Protein AF-A0A0Q0D689-F1 (afdb_monomer_lite)

Organism: NCBI:txid251720

Structure (mmCIF, N/CA/C/O backbone):
data_AF-A0A0Q0D689-F1
#
_entry.id   AF-A0A0Q0D689-F1
#
loop_
_atom_site.group_PDB
_atom_site.id
_atom_site.type_symbol
_atom_site.label_atom_id
_atom_site.label_alt_id
_atom_site.label_comp_id
_atom_site.label_asym_id
_atom_site.label_entity_id
_atom_site.label_seq_id
_atom_site.pdbx_PDB_ins_code
_atom_site.Cartn_x
_atom_site.Cartn_y
_atom_site.Cartn_z
_atom_site.occupancy
_atom_site.B_iso_or_equiv
_atom_site.auth_seq_id
_atom_site.auth_comp_id
_atom_site.auth_asym_id
_atom_site.auth_atom_id
_atom_site.pdbx_PDB_model_num
ATOM 1 N N . MET A 1 1 ? 19.844 11.956 37.645 1.00 58.16 1 MET A N 1
ATOM 2 C CA . MET A 1 1 ? 19.953 11.492 36.241 1.00 58.16 1 MET A CA 1
ATOM 3 C C . MET A 1 1 ? 18.663 11.794 35.455 1.00 58.16 1 MET A C 1
ATOM 5 O O . MET A 1 1 ? 18.010 10.868 34.993 1.00 58.16 1 MET A O 1
ATOM 9 N N . PRO A 1 2 ? 18.268 13.071 35.288 1.00 68.38 2 PRO A N 1
ATOM 10 C CA . PRO A 1 2 ? 17.021 13.435 34.593 1.00 68.38 2 PRO A CA 1
ATOM 11 C C . PRO A 1 2 ? 17.072 13.168 33.076 1.00 68.38 2 PRO A C 1
ATOM 13 O O . PRO A 1 2 ? 16.054 12.874 32.460 1.00 68.38 2 PRO A O 1
ATOM 16 N N . ASN A 1 3 ? 18.271 13.179 32.483 1.00 75.19 3 ASN A N 1
ATOM 17 C CA . ASN A 1 3 ? 18.455 13.055 31.036 1.00 75.19 3 ASN A CA 1
ATOM 18 C C . ASN A 1 3 ? 18.090 11.663 30.479 1.00 75.19 3 ASN A C 1
ATOM 20 O O . ASN A 1 3 ? 17.550 11.562 29.387 1.00 75.19 3 ASN A O 1
ATOM 24 N N . ARG A 1 4 ? 18.325 10.575 31.235 1.00 82.12 4 ARG A N 1
ATOM 25 C CA . ARG A 1 4 ? 17.947 9.212 30.795 1.00 82.12 4 ARG A CA 1
ATOM 26 C C . ARG A 1 4 ? 16.432 9.021 30.757 1.00 82.12 4 ARG A C 1
ATOM 28 O O . ARG A 1 4 ? 15.937 8.354 29.859 1.00 82.12 4 ARG A O 1
ATOM 35 N N . LEU A 1 5 ? 15.713 9.619 31.709 1.00 86.19 5 LEU A N 1
ATOM 36 C CA . LEU A 1 5 ? 14.253 9.559 31.750 1.00 86.19 5 LEU A CA 1
ATOM 37 C C . LEU A 1 5 ? 13.647 10.330 30.571 1.00 86.19 5 LEU A C 1
ATOM 39 O O . LEU A 1 5 ? 12.760 9.816 29.900 1.00 86.19 5 LEU A O 1
ATOM 43 N N . LEU A 1 6 ? 14.186 11.518 30.278 1.00 87.19 6 LEU A N 1
ATOM 44 C CA . LEU A 1 6 ? 13.761 12.328 29.138 1.00 87.19 6 LEU A CA 1
ATOM 45 C C . LEU A 1 6 ? 13.958 11.582 27.806 1.00 87.19 6 LEU A C 1
ATOM 47 O O . LEU A 1 6 ? 13.042 11.533 26.994 1.00 87.19 6 LEU A O 1
ATOM 51 N N . ILE A 1 7 ? 15.116 10.941 27.610 1.00 91.06 7 ILE A N 1
ATOM 52 C CA . ILE A 1 7 ? 15.416 10.160 26.396 1.00 91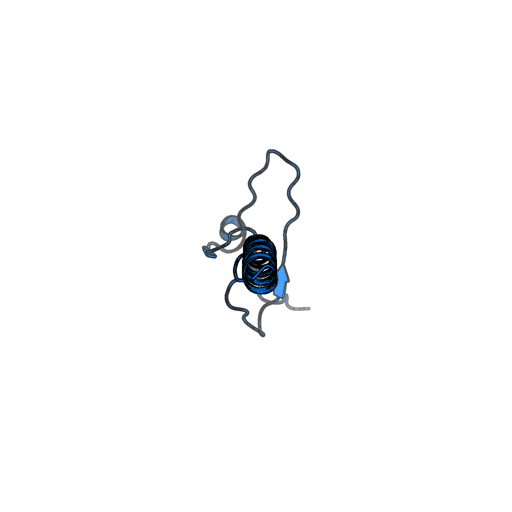.06 7 ILE A CA 1
ATOM 53 C C . ILE A 1 7 ? 14.427 8.998 26.214 1.00 91.06 7 ILE A C 1
ATOM 55 O O . ILE A 1 7 ? 13.958 8.769 25.101 1.00 91.06 7 ILE A O 1
ATOM 59 N N . LEU A 1 8 ? 14.085 8.281 27.290 1.00 91.38 8 LEU A N 1
ATOM 60 C CA . LEU A 1 8 ? 13.143 7.157 27.233 1.00 91.38 8 LEU A CA 1
ATOM 61 C C . LEU A 1 8 ? 11.723 7.606 26.870 1.00 91.38 8 LEU A C 1
ATOM 63 O O . LEU A 1 8 ? 11.070 6.953 26.060 1.00 91.38 8 LEU A O 1
ATOM 67 N N . ILE A 1 9 ? 11.262 8.725 27.433 1.00 91.06 9 ILE A N 1
ATOM 68 C CA . ILE A 1 9 ? 9.937 9.282 27.130 1.00 91.06 9 ILE A CA 1
ATOM 69 C C . ILE A 1 9 ? 9.866 9.700 25.658 1.00 91.06 9 ILE A C 1
ATOM 71 O O . ILE A 1 9 ? 8.916 9.334 24.972 1.00 91.06 9 ILE A O 1
ATOM 75 N N . THR A 1 10 ? 10.891 10.394 25.157 1.00 88.81 10 THR A N 1
ATOM 76 C CA . THR A 1 10 ? 10.969 10.802 23.747 1.00 88.81 10 THR A CA 1
ATOM 77 C C . THR A 1 10 ? 11.025 9.597 22.806 1.00 88.81 10 THR A C 1
ATOM 79 O O . THR A 1 10 ? 10.346 9.572 21.787 1.00 88.81 10 THR A O 1
ATOM 82 N N . ALA A 1 11 ? 11.788 8.555 23.142 1.00 87.50 11 ALA A N 1
ATOM 83 C CA . ALA A 1 11 ? 11.837 7.346 22.322 1.00 87.50 11 ALA A CA 1
ATOM 84 C C . ALA A 1 11 ? 10.469 6.641 22.247 1.00 87.50 11 ALA A C 1
ATOM 86 O O . ALA A 1 11 ? 10.064 6.190 21.175 1.00 87.50 11 ALA A O 1
ATOM 87 N N . LEU A 1 12 ? 9.739 6.582 23.366 1.00 86.94 12 LEU A N 1
ATOM 88 C CA . LEU A 1 12 ? 8.430 5.936 23.422 1.00 86.94 12 LEU A CA 1
ATOM 89 C C . LEU A 1 12 ? 7.368 6.717 22.635 1.00 86.94 12 LEU A C 1
ATOM 91 O O . LEU A 1 12 ? 6.567 6.104 21.934 1.00 86.94 12 LEU A O 1
ATOM 95 N N . THR A 1 13 ? 7.378 8.052 22.704 1.00 86.19 13 THR A N 1
ATOM 96 C CA . THR A 1 13 ? 6.451 8.883 21.921 1.00 86.19 13 THR A CA 1
ATOM 97 C C . THR A 1 13 ? 6.731 8.813 20.424 1.00 86.19 13 THR A C 1
ATOM 99 O O . THR A 1 13 ? 5.790 8.826 19.643 1.00 86.19 13 THR A O 1
ATOM 102 N N . LEU A 1 14 ? 7.989 8.687 19.993 1.00 82.81 14 LEU A N 1
ATOM 103 C CA . LEU A 1 14 ? 8.305 8.501 18.571 1.00 82.81 14 LEU A CA 1
ATOM 104 C C . LEU A 1 14 ? 7.877 7.117 18.057 1.00 82.81 14 LEU A C 1
ATOM 106 O O . LEU A 1 14 ? 7.425 7.000 16.918 1.00 82.81 14 LEU A O 1
ATOM 110 N N . ALA A 1 15 ? 7.977 6.076 18.886 1.00 81.75 15 ALA A N 1
ATOM 111 C CA . ALA A 1 15 ? 7.577 4.722 18.504 1.00 81.75 15 ALA A CA 1
ATOM 112 C C . ALA A 1 15 ? 6.067 4.599 18.233 1.00 81.75 15 ALA A C 1
ATOM 114 O O . ALA A 1 15 ? 5.664 3.818 17.372 1.00 81.75 15 ALA A O 1
ATOM 115 N N . THR A 1 16 ? 5.221 5.387 18.909 1.00 79.00 16 THR A N 1
ATOM 116 C CA . THR A 1 16 ? 3.767 5.354 18.674 1.00 79.00 16 THR A CA 1
ATOM 117 C C . THR A 1 16 ? 3.353 5.995 17.347 1.00 79.00 16 THR A C 1
ATOM 119 O O . THR A 1 16 ? 2.287 5.664 16.832 1.00 79.00 16 THR A O 1
ATOM 122 N N . LEU A 1 17 ? 4.190 6.848 16.740 1.00 72.88 17 LEU A N 1
ATOM 123 C CA . LEU A 1 17 ? 3.914 7.437 15.422 1.00 72.88 17 LEU A CA 1
ATOM 124 C C . LEU A 1 17 ? 4.132 6.442 14.269 1.00 72.88 17 LEU A C 1
ATOM 126 O O . LEU A 1 17 ? 3.494 6.572 13.225 1.00 72.88 17 LEU A O 1
ATOM 130 N N . ALA A 1 18 ? 4.983 5.428 14.454 1.00 67.00 18 ALA A N 1
ATOM 131 C CA . ALA A 1 18 ? 5.285 4.434 13.419 1.00 67.00 18 ALA A CA 1
ATOM 132 C C . ALA A 1 18 ? 4.103 3.493 13.103 1.00 67.00 18 ALA A C 1
ATOM 134 O O . ALA A 1 18 ? 4.111 2.826 12.074 1.00 67.00 18 ALA A O 1
ATOM 135 N N . GLY A 1 19 ? 3.072 3.447 13.955 1.00 62.94 19 GLY A N 1
ATOM 136 C CA . GLY A 1 19 ? 1.892 2.601 13.749 1.00 62.94 19 GLY A CA 1
ATOM 137 C C . GLY A 1 19 ? 0.841 3.170 12.789 1.00 62.94 19 GLY A C 1
ATOM 138 O O . GLY A 1 19 ? -0.102 2.462 12.447 1.00 62.94 19 GLY A O 1
ATOM 139 N N . CYS A 1 20 ? 0.962 4.432 12.359 1.00 66.44 20 CYS A N 1
ATOM 140 C CA . CYS A 1 20 ? -0.102 5.097 11.593 1.00 66.44 20 CYS A CA 1
ATOM 141 C C . CYS A 1 20 ? -0.151 4.704 10.103 1.00 66.44 20 CYS A C 1
ATOM 143 O O . CYS A 1 20 ? -1.167 4.919 9.447 1.00 66.44 20 CYS A O 1
ATOM 145 N N . ALA A 1 21 ? 0.914 4.105 9.565 1.00 64.25 21 ALA A N 1
ATOM 146 C CA . ALA A 1 21 ? 0.956 3.597 8.199 1.00 64.25 21 ALA A CA 1
ATOM 147 C C . ALA A 1 21 ? 1.557 2.188 8.216 1.00 64.25 21 ALA A C 1
ATOM 149 O O . ALA A 1 21 ? 2.764 2.020 8.377 1.00 64.25 21 ALA A O 1
ATOM 150 N N . GLY A 1 22 ? 0.699 1.170 8.102 1.00 67.25 22 GLY A N 1
ATOM 151 C CA . GLY A 1 22 ? 1.147 -0.207 7.903 1.00 67.25 22 GLY A CA 1
ATOM 152 C C . GLY A 1 22 ? 1.990 -0.337 6.625 1.00 67.25 22 GLY A C 1
ATOM 153 O O . GLY A 1 22 ? 1.889 0.516 5.739 1.00 67.25 22 GLY A O 1
ATOM 154 N N . PRO A 1 23 ? 2.833 -1.377 6.521 1.00 70.44 23 PRO A N 1
ATOM 155 C CA . PRO A 1 23 ? 3.664 -1.585 5.342 1.00 70.44 23 PRO A CA 1
ATOM 156 C C . PRO A 1 23 ? 2.792 -1.684 4.087 1.00 70.44 23 PRO A C 1
ATOM 158 O O . PRO A 1 23 ? 1.818 -2.436 4.057 1.00 70.44 23 PRO A O 1
ATOM 161 N N . LEU A 1 24 ? 3.149 -0.912 3.058 1.00 70.25 24 LEU A N 1
ATOM 162 C CA . LEU A 1 24 ? 2.509 -0.995 1.750 1.00 70.25 24 LEU A CA 1
ATOM 163 C C . LEU A 1 24 ? 2.744 -2.392 1.142 1.00 70.25 24 LEU A C 1
ATOM 165 O O . LEU A 1 24 ? 3.843 -2.938 1.291 1.00 70.25 24 LEU A O 1
ATOM 169 N N . PRO A 1 25 ? 1.746 -2.966 0.449 1.00 71.88 25 PRO A N 1
ATOM 170 C CA . PRO A 1 25 ? 1.918 -4.214 -0.290 1.00 71.88 25 PRO A CA 1
ATOM 171 C C . PRO A 1 25 ? 3.043 -4.122 -1.334 1.00 71.88 25 PRO A C 1
ATOM 173 O O . PRO A 1 25 ? 3.394 -3.036 -1.799 1.00 71.88 25 PRO A O 1
ATOM 176 N N . THR A 1 26 ? 3.618 -5.264 -1.720 1.00 77.75 26 THR A N 1
ATOM 177 C CA . THR A 1 26 ? 4.718 -5.327 -2.693 1.00 77.75 26 THR A CA 1
ATOM 178 C C . THR A 1 26 ? 4.329 -4.667 -4.022 1.00 77.75 26 THR A C 1
ATOM 180 O O . THR A 1 26 ? 3.360 -5.059 -4.670 1.00 77.75 26 THR A O 1
ATOM 183 N N . VAL A 1 27 ? 5.092 -3.651 -4.430 1.00 76.69 27 VAL A N 1
ATOM 184 C CA . VAL A 1 27 ? 4.860 -2.862 -5.651 1.00 76.69 27 VAL A CA 1
ATOM 185 C C . VAL A 1 27 ? 5.357 -3.629 -6.876 1.00 76.69 27 VAL A C 1
ATOM 187 O O . VAL A 1 27 ? 6.543 -3.946 -6.951 1.00 76.69 27 VAL A O 1
ATOM 190 N N . ASN A 1 28 ? 4.477 -3.881 -7.851 1.00 79.25 28 ASN A N 1
ATOM 191 C CA . ASN A 1 28 ? 4.871 -4.314 -9.192 1.00 79.25 28 ASN A CA 1
ATOM 192 C C . ASN A 1 28 ? 5.031 -3.078 -10.107 1.00 79.25 28 ASN A C 1
ATOM 194 O O . ASN A 1 28 ? 4.057 -2.341 -10.271 1.00 79.25 28 ASN A O 1
ATOM 198 N N . PRO A 1 29 ? 6.220 -2.820 -10.687 1.00 81.44 29 PRO A N 1
ATOM 199 C CA . PRO A 1 29 ? 6.452 -1.663 -11.557 1.00 81.44 29 PRO A CA 1
ATOM 200 C C . PRO A 1 29 ? 5.703 -1.717 -12.898 1.00 81.44 29 PRO A C 1
ATOM 202 O O . PRO A 1 29 ? 5.519 -0.670 -13.514 1.00 81.44 29 PRO A O 1
ATOM 205 N N . ASP A 1 30 ? 5.244 -2.892 -13.336 1.00 83.50 30 ASP A N 1
ATOM 206 C CA . ASP A 1 30 ? 4.485 -3.054 -14.586 1.00 83.50 30 ASP A CA 1
ATOM 207 C C . ASP A 1 30 ? 2.975 -2.796 -14.406 1.00 83.50 30 ASP A C 1
ATOM 209 O O . ASP A 1 30 ? 2.198 -2.883 -15.360 1.00 83.50 30 ASP A O 1
ATOM 213 N N . MET A 1 31 ? 2.541 -2.488 -13.179 1.00 81.38 31 MET A N 1
ATOM 214 C CA . MET A 1 31 ? 1.137 -2.294 -12.818 1.00 81.38 31 MET A CA 1
ATOM 215 C C . MET A 1 31 ? 0.882 -0.884 -12.282 1.00 81.38 31 MET A C 1
ATOM 217 O O . MET A 1 31 ? 1.752 -0.249 -11.683 1.00 81.38 31 MET A O 1
ATOM 221 N N . ALA A 1 32 ? -0.348 -0.400 -12.451 1.00 80.69 32 ALA A N 1
ATOM 222 C CA . ALA A 1 32 ? -0.774 0.867 -11.870 1.00 80.69 32 ALA A CA 1
ATOM 223 C C . ALA A 1 32 ? -1.363 0.653 -10.469 1.00 80.69 32 ALA A C 1
ATOM 225 O O . ALA A 1 32 ? -2.217 -0.212 -10.273 1.00 80.69 32 ALA A O 1
ATOM 226 N N . TRP A 1 33 ? -0.929 1.475 -9.511 1.00 75.56 33 TRP A N 1
ATOM 227 C CA . TRP A 1 33 ? -1.485 1.511 -8.158 1.00 75.56 33 TRP A CA 1
ATOM 228 C C . TRP A 1 33 ? -2.709 2.412 -8.098 1.00 75.56 33 TRP A C 1
ATOM 230 O O . TRP A 1 33 ? -2.641 3.584 -8.477 1.00 75.56 33 TRP A O 1
ATOM 240 N N . VAL A 1 34 ? -3.812 1.876 -7.580 1.00 75.56 34 VAL A N 1
ATOM 241 C CA . VAL A 1 34 ? -5.059 2.621 -7.414 1.00 75.56 34 VAL A CA 1
ATOM 242 C C . VAL A 1 34 ? -5.492 2.551 -5.953 1.00 75.56 34 VAL A C 1
ATOM 244 O O . VAL A 1 34 ? -5.590 1.478 -5.362 1.00 75.56 34 VAL A O 1
ATOM 247 N N . GLU A 1 35 ? -5.753 3.718 -5.370 1.00 73.62 35 GLU A N 1
ATOM 248 C CA . GLU A 1 35 ? -6.357 3.858 -4.047 1.00 73.62 35 GLU A CA 1
ATOM 249 C C . GLU A 1 35 ? -7.828 4.245 -4.220 1.00 73.62 35 GLU A C 1
ATOM 251 O O . GLU A 1 35 ? -8.152 5.182 -4.957 1.00 73.62 35 GLU A O 1
ATOM 256 N N . MET A 1 36 ? -8.729 3.552 -3.524 1.00 69.62 36 MET A N 1
ATOM 257 C CA . MET A 1 36 ? -10.141 3.924 -3.488 1.00 69.62 36 MET A CA 1
ATOM 258 C C . MET A 1 36 ? -10.491 4.645 -2.191 1.00 69.62 36 MET A C 1
ATOM 260 O O . MET A 1 36 ? -10.394 4.100 -1.094 1.00 69.62 36 MET A O 1
ATOM 264 N N . ARG A 1 37 ? -10.991 5.875 -2.326 1.00 72.94 37 ARG A N 1
ATOM 265 C CA . ARG A 1 37 ? -11.608 6.604 -1.219 1.00 72.94 37 ARG A CA 1
ATOM 266 C C . ARG A 1 37 ? -13.063 6.170 -1.079 1.00 72.94 37 ARG A C 1
ATOM 268 O O . ARG A 1 37 ? -13.902 6.538 -1.897 1.00 72.94 37 ARG A O 1
ATOM 275 N N . THR A 1 38 ? -13.375 5.433 -0.020 1.00 67.88 38 THR A N 1
ATOM 276 C CA . THR A 1 38 ? -14.753 5.044 0.298 1.00 67.88 38 THR A CA 1
ATOM 277 C C . THR A 1 38 ? -15.446 6.105 1.148 1.00 67.88 38 THR A C 1
ATOM 279 O O . THR A 1 38 ? -14.849 6.663 2.071 1.00 67.88 38 THR A O 1
ATOM 282 N N . VAL A 1 39 ? -16.730 6.345 0.887 1.00 74.25 39 VAL A N 1
ATOM 283 C CA . VAL A 1 39 ? -17.608 7.065 1.819 1.00 74.25 39 VAL A CA 1
ATOM 284 C C . VAL A 1 39 ? -18.015 6.094 2.935 1.00 74.25 39 VAL A C 1
ATOM 286 O O . VAL A 1 39 ? -18.174 4.896 2.698 1.00 74.25 39 VAL A O 1
ATOM 289 N N . THR A 1 40 ? -18.124 6.585 4.169 1.00 73.12 40 THR A N 1
ATOM 290 C CA . THR A 1 40 ? -18.434 5.778 5.359 1.00 73.12 40 THR A CA 1
ATOM 291 C C . THR A 1 40 ? -19.646 4.867 5.146 1.00 73.12 40 THR A C 1
ATOM 293 O O . THR A 1 40 ? -20.691 5.303 4.673 1.00 73.12 40 THR A O 1
ATOM 296 N N . GLY A 1 41 ? -19.510 3.595 5.535 1.00 69.62 41 GLY A N 1
ATOM 297 C CA . GLY A 1 41 ? -20.574 2.588 5.438 1.00 69.62 41 GLY A CA 1
ATOM 298 C C . GLY A 1 41 ? -20.507 1.687 4.200 1.00 69.62 41 GLY A C 1
ATOM 299 O O . GLY A 1 41 ? -21.236 0.699 4.155 1.00 69.62 41 GLY A O 1
ATOM 300 N N . GLN A 1 42 ? -19.618 1.960 3.238 1.00 68.38 42 GLN A N 1
ATOM 301 C CA . GLN A 1 42 ? -19.354 1.054 2.115 1.00 68.38 42 GLN A CA 1
ATOM 302 C C . GLN A 1 42 ? -17.943 0.470 2.198 1.00 68.38 42 GLN A C 1
ATOM 304 O O . GLN A 1 42 ? -16.950 1.183 2.085 1.00 68.38 42 GLN A O 1
ATOM 309 N N . LEU A 1 43 ? -17.870 -0.848 2.391 1.00 70.25 43 LEU A N 1
ATOM 310 C CA . LEU A 1 43 ? -16.639 -1.617 2.241 1.00 70.25 43 LEU A CA 1
ATOM 311 C C . LEU A 1 43 ? -16.411 -1.874 0.753 1.00 70.25 43 LEU A C 1
ATOM 313 O O . LEU A 1 43 ? -17.183 -2.597 0.124 1.00 70.25 43 LEU A O 1
ATOM 317 N N . ILE A 1 44 ? -15.355 -1.278 0.209 1.00 73.69 44 ILE A N 1
ATOM 318 C CA . ILE A 1 44 ? -14.837 -1.611 -1.114 1.00 73.69 44 ILE A CA 1
ATOM 319 C C . ILE A 1 44 ? -13.471 -2.244 -0.900 1.00 73.69 44 ILE A C 1
ATOM 321 O O . ILE A 1 44 ? -12.592 -1.635 -0.296 1.00 73.69 44 ILE A O 1
ATOM 325 N N . MET A 1 45 ? -13.341 -3.483 -1.352 1.00 73.38 45 MET A N 1
ATOM 326 C CA . MET A 1 45 ? -12.119 -4.268 -1.264 1.00 73.38 45 MET A CA 1
ATOM 327 C C . MET A 1 45 ? -11.590 -4.477 -2.683 1.00 73.38 45 MET A C 1
ATOM 329 O O . MET A 1 45 ? -12.377 -4.723 -3.601 1.00 73.38 45 MET A O 1
ATOM 333 N N . GLY A 1 46 ? -10.274 -4.350 -2.855 1.00 72.31 46 GLY A N 1
ATOM 334 C CA . GLY A 1 46 ? -9.597 -4.515 -4.143 1.00 72.31 46 GLY A CA 1
ATOM 335 C C . GLY A 1 46 ? -9.881 -5.857 -4.822 1.00 72.31 46 GLY A C 1
ATOM 336 O O . GLY A 1 46 ? -10.093 -5.888 -6.027 1.00 72.31 46 GLY A O 1
ATOM 337 N N . ASP A 1 47 ? -10.048 -6.920 -4.030 1.00 71.31 47 ASP A N 1
ATOM 338 C CA . ASP A 1 47 ? -10.363 -8.278 -4.496 1.00 71.31 47 ASP A CA 1
ATOM 339 C C . ASP A 1 47 ? -11.677 -8.373 -5.291 1.00 71.31 47 ASP A C 1
ATOM 341 O O . ASP A 1 47 ? -11.885 -9.313 -6.057 1.00 71.31 47 ASP A O 1
ATOM 345 N N . LYS A 1 48 ? -12.591 -7.407 -5.142 1.00 73.56 48 LYS A N 1
ATOM 346 C CA . LYS A 1 48 ? -13.814 -7.334 -5.954 1.00 73.56 48 LYS A CA 1
ATOM 347 C C . LYS A 1 48 ? -13.565 -6.847 -7.378 1.00 73.56 48 LYS A C 1
ATOM 349 O O . LYS A 1 48 ? -14.451 -7.028 -8.211 1.00 73.56 48 LYS A O 1
ATOM 354 N N . LEU A 1 49 ? -12.420 -6.223 -7.650 1.00 76.06 49 LEU A N 1
ATOM 355 C CA . LEU A 1 49 ? -12.075 -5.693 -8.965 1.00 76.06 49 LEU A CA 1
ATOM 356 C C . LEU A 1 49 ? -11.355 -6.725 -9.839 1.00 76.06 49 LEU A C 1
ATOM 358 O O . LEU A 1 49 ? -11.706 -6.875 -11.006 1.00 76.06 49 LEU A O 1
ATOM 362 N N . ASP A 1 50 ? -10.361 -7.414 -9.282 1.00 74.38 50 ASP A N 1
ATOM 363 C CA . ASP A 1 50 ? -9.449 -8.312 -10.007 1.00 74.38 50 ASP A CA 1
ATOM 364 C C . ASP A 1 50 ? -9.498 -9.772 -9.515 1.00 74.38 50 ASP A C 1
ATOM 366 O O . ASP A 1 50 ? -8.979 -10.664 -10.184 1.00 74.38 50 ASP A O 1
ATOM 370 N N . GLY A 1 51 ? -10.175 -10.046 -8.395 1.00 78.12 51 GLY A N 1
ATOM 371 C CA . GLY A 1 51 ? -10.215 -11.368 -7.766 1.00 78.12 51 GLY A CA 1
ATOM 372 C C . GLY A 1 51 ? -8.990 -11.687 -6.906 1.00 78.12 51 GLY A C 1
ATOM 373 O O . GLY A 1 51 ? -8.917 -12.792 -6.359 1.00 78.12 51 GLY A O 1
ATOM 374 N N . GLU A 1 52 ? -8.047 -10.753 -6.762 1.00 75.75 52 GLU A N 1
ATOM 375 C CA . GLU A 1 52 ? -6.78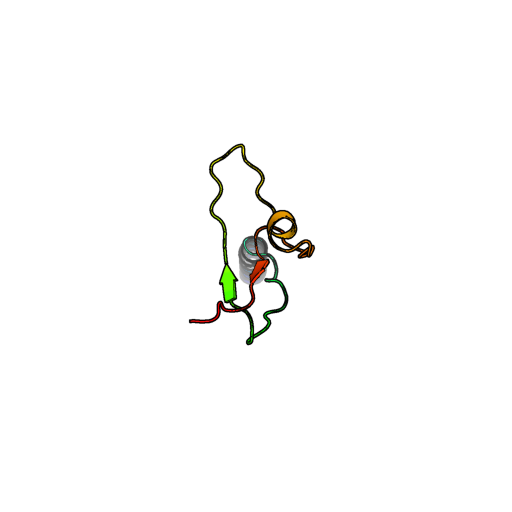6 -10.957 -6.057 1.00 75.75 52 GLU A CA 1
ATOM 376 C C . GLU A 1 52 ? -6.829 -10.336 -4.655 1.00 75.75 52 GLU A C 1
ATOM 378 O O . GLU A 1 52 ? -7.205 -9.184 -4.444 1.00 75.75 52 GLU A O 1
ATOM 383 N N . ASN A 1 53 ? -6.468 -11.127 -3.643 1.00 74.38 53 ASN A N 1
ATOM 384 C CA . ASN A 1 53 ? -6.515 -10.678 -2.256 1.00 74.38 53 ASN A CA 1
ATOM 385 C C . ASN A 1 53 ? -5.171 -10.067 -1.844 1.00 74.38 53 ASN A C 1
ATOM 387 O O . ASN A 1 53 ? -4.206 -10.780 -1.562 1.00 74.38 53 ASN A O 1
ATOM 391 N N . THR A 1 54 ? -5.124 -8.740 -1.767 1.00 71.12 54 THR A N 1
ATOM 392 C CA . THR A 1 54 ? -4.008 -8.021 -1.149 1.00 71.12 54 THR A CA 1
ATOM 393 C C . THR A 1 54 ? -4.133 -8.064 0.375 1.00 71.12 54 THR A C 1
ATOM 395 O O . THR A 1 54 ? -5.209 -7.826 0.920 1.00 71.12 54 THR A O 1
ATOM 398 N N . TYR A 1 55 ? -3.012 -8.253 1.084 1.00 75.75 55 TYR A N 1
ATOM 399 C CA . TYR A 1 55 ? -2.966 -8.179 2.556 1.00 75.75 55 TYR A CA 1
ATOM 400 C C . TYR A 1 55 ? -3.595 -6.889 3.123 1.00 75.75 55 TYR A C 1
ATOM 402 O O . TYR A 1 55 ? -4.145 -6.888 4.222 1.00 75.75 55 TYR A O 1
ATOM 410 N N . ASP A 1 56 ? -3.551 -5.798 2.355 1.00 74.19 56 ASP A N 1
ATOM 411 C CA . ASP A 1 56 ? -4.313 -4.580 2.604 1.00 74.19 56 ASP A CA 1
ATOM 412 C C 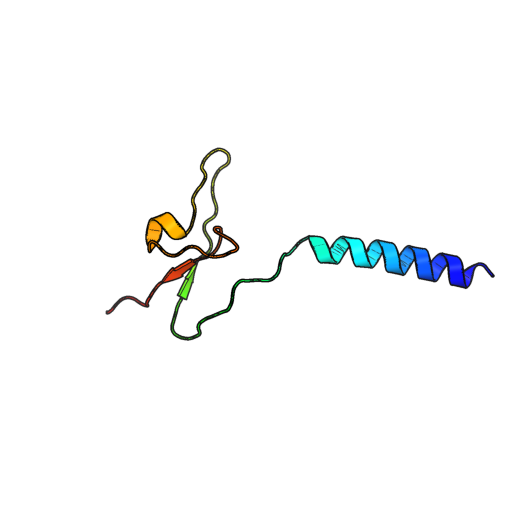. ASP A 1 56 ? -5.285 -4.333 1.441 1.00 74.19 56 ASP A C 1
ATOM 414 O O . ASP A 1 56 ? -4.899 -3.830 0.387 1.00 74.19 56 ASP A O 1
ATOM 418 N N . GLY A 1 57 ? -6.557 -4.690 1.639 1.00 71.50 57 GLY A N 1
ATOM 419 C CA . GLY A 1 57 ? -7.602 -4.605 0.612 1.00 71.50 57 GLY A CA 1
ATOM 420 C C . GLY A 1 57 ? -7.990 -3.188 0.180 1.00 71.50 57 GLY A C 1
ATOM 421 O O . GLY A 1 57 ? -8.828 -3.043 -0.709 1.00 71.50 57 GLY A O 1
ATOM 422 N N . ARG A 1 58 ? -7.392 -2.146 0.773 1.00 74.06 58 ARG A N 1
ATOM 423 C CA . ARG A 1 58 ? -7.521 -0.757 0.301 1.00 74.06 58 ARG A CA 1
ATOM 424 C C . ARG A 1 58 ? -6.696 -0.489 -0.959 1.00 74.06 58 ARG A C 1
ATOM 426 O O . ARG A 1 58 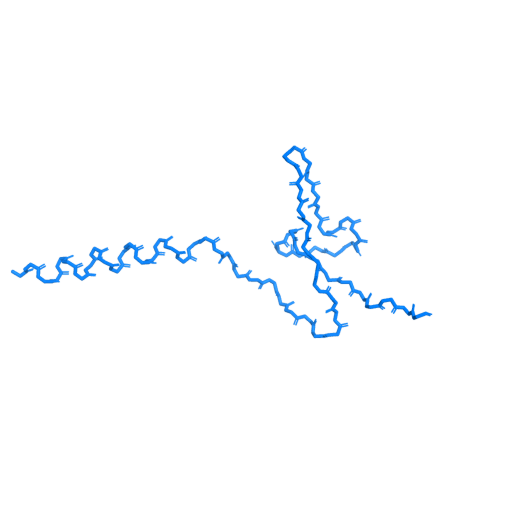? -6.947 0.507 -1.635 1.00 74.06 58 ARG A O 1
ATOM 433 N N . TYR A 1 59 ? -5.729 -1.358 -1.254 1.00 74.75 59 TYR A N 1
ATOM 434 C CA . TYR A 1 59 ? -4.842 -1.246 -2.402 1.00 74.75 59 TYR A CA 1
ATOM 435 C C . TYR A 1 59 ? -5.015 -2.434 -3.346 1.00 74.75 59 TYR A C 1
ATOM 437 O O . TYR A 1 59 ? -5.109 -3.588 -2.921 1.00 74.7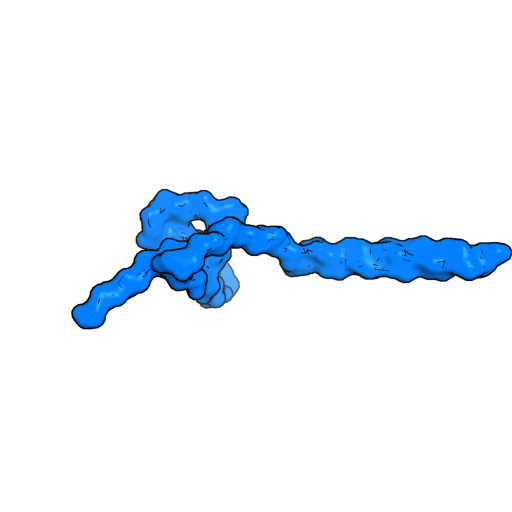5 59 TYR A O 1
ATOM 445 N N . PHE A 1 60 ? -4.999 -2.141 -4.639 1.00 79.19 60 PHE A N 1
ATOM 446 C CA . PHE A 1 60 ? -4.999 -3.134 -5.705 1.00 79.19 60 PHE A CA 1
ATOM 447 C C . PHE A 1 60 ? -4.201 -2.605 -6.894 1.00 79.19 60 PHE A C 1
ATOM 449 O O . PHE A 1 60 ? -3.926 -1.402 -7.007 1.00 79.19 60 PHE A O 1
ATOM 456 N N . GLN A 1 61 ? -3.789 -3.528 -7.754 1.00 77.88 61 GLN A N 1
ATOM 457 C CA . GLN A 1 61 ? -2.958 -3.240 -8.909 1.00 77.88 61 GLN A CA 1
ATOM 458 C C . GLN A 1 61 ? -3.707 -3.651 -10.171 1.00 77.88 61 GLN A C 1
ATOM 460 O O . GLN A 1 61 ? -4.255 -4.744 -10.240 1.00 77.88 61 GLN A O 1
ATOM 465 N N . VAL A 1 62 ? -3.727 -2.780 -11.176 1.00 78.56 62 VAL A N 1
ATOM 466 C CA . VAL A 1 62 ? -4.380 -3.074 -12.459 1.00 78.56 62 VAL A CA 1
ATOM 467 C C . VAL A 1 62 ? -3.371 -3.036 -13.594 1.00 78.56 62 VAL A C 1
ATOM 469 O O . VAL A 1 62 ? -2.457 -2.203 -13.609 1.00 78.56 62 VAL A O 1
ATOM 472 N N . THR A 1 63 ? -3.550 -3.927 -14.569 1.00 80.81 63 THR A N 1
ATOM 473 C CA . THR A 1 63 ? -2.779 -3.888 -15.811 1.00 80.81 63 THR A CA 1
ATOM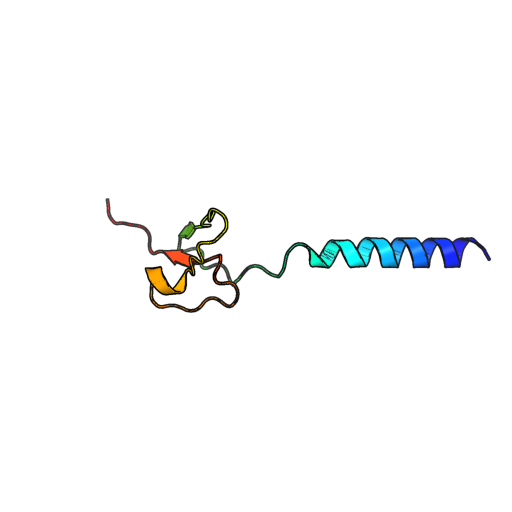 474 C C . THR A 1 63 ? -3.124 -2.609 -16.582 1.00 80.81 63 THR A C 1
ATOM 476 O O . THR A 1 63 ? -4.309 -2.282 -16.710 1.00 80.81 63 THR A O 1
ATOM 479 N N . PRO A 1 64 ? -2.129 -1.876 -17.109 1.00 79.19 64 PRO A N 1
ATOM 480 C CA . PRO A 1 64 ? -2.382 -0.721 -17.960 1.00 79.19 64 PRO A CA 1
ATOM 481 C C . PRO A 1 64 ? -3.288 -1.081 -19.148 1.00 79.19 64 PRO A C 1
ATOM 483 O O . PRO A 1 64 ? -3.088 -2.101 -19.808 1.00 79.19 64 PRO A O 1
ATOM 486 N N . GLY A 1 65 ? -4.286 -0.236 -19.422 1.00 74.88 65 GLY A N 1
ATOM 487 C CA . GLY A 1 65 ? -5.162 -0.392 -20.583 1.00 74.88 65 GLY A CA 1
ATOM 488 C C . GLY A 1 65 ? -4.402 -0.228 -21.901 1.00 74.88 65 GLY A C 1
ATOM 489 O O . GLY A 1 65 ? -3.400 0.485 -21.969 1.00 74.88 65 GLY A O 1
ATOM 490 N N . GLN A 1 66 ? -4.883 -0.888 -22.953 1.00 73.25 66 GLN A N 1
ATOM 491 C CA . GLN A 1 66 ? -4.383 -0.669 -24.312 1.00 73.25 66 GLN A CA 1
ATOM 492 C C . GLN A 1 66 ? -5.040 0.598 -24.900 1.00 73.25 66 GLN A C 1
ATOM 494 O O . GLN A 1 66 ? -6.196 0.867 -24.563 1.00 73.25 66 GLN A O 1
ATOM 499 N N . PRO A 1 67 ? -4.310 1.389 -25.706 1.00 62.81 67 PRO A N 1
ATOM 500 C CA . PRO A 1 67 ? -4.793 2.655 -26.262 1.00 62.81 67 PRO A CA 1
ATOM 501 C C . PRO A 1 67 ? -5.934 2.499 -27.275 1.00 62.81 67 PRO A C 1
ATOM 503 O O . PRO A 1 67 ? -6.026 1.430 -27.921 1.00 62.81 67 PRO A O 1
#

Secondary structure (DSSP, 8-state):
-HHHHHHHHHHHHHHHHGGGSPPPPPPPTTSEEEE--PPTT----THHHHS---SSTTEEEEPPPP-

Foldseek 3Di:
DVVVVVVVVVVVVVVVVVPPDDDDFDDDPQWDKDADDDDPPDDDFQCVVVVDHDPDRRIDTHHDDDD

Radius of gyration: 19.26 Å; chains: 1; bounding box: 40×25×62 Å

pLDDT: mean 75.81, std 7.08, range [58.16, 91.38]

Sequence (67 aa):
MPNRLLILITALTLATLAGCAGPLPTVNPDMAWVEMRTVTGQLIMGDKLDGENTYDGRYFQVTPGQP